Protein AF-A0A3C0U0C8-F1 (afdb_monomer)

Secondary structure (DSSP, 8-state):
-HHHHHHHHHHHHHHHHHHHHHHHHHHHHHHHS---GGGTTHHHHHHHHHHHHHHHHGGGGS--

Solvent-accessible surface area (backbone atoms only — not comparable to full-atom values): 3811 Å² total; per-residue (Å²): 112,74,67,60,55,53,52,51,52,51,53,52,50,52,53,50,50,53,51,51,55,51,51,51,52,51,53,52,53,55,71,75,44,94,62,58,79,91,44,54,68,66,60,45,52,52,52,51,50,52,55,51,50,54,57,55,56,65,56,68,77,76,70,134

Mean predicted aligned error: 5.69 Å

Structure (mmCIF, N/CA/C/O backbone):
data_AF-A0A3C0U0C8-F1
#
_entry.id   AF-A0A3C0U0C8-F1
#
loop_
_atom_site.group_PDB
_atom_site.id
_atom_site.type_symbol
_atom_site.label_atom_id
_atom_site.label_alt_id
_atom_site.label_comp_id
_atom_site.label_asym_id
_atom_site.label_entity_id
_atom_site.label_seq_id
_atom_site.pdbx_PDB_ins_code
_atom_site.Cartn_x
_atom_site.Cartn_y
_atom_site.Cartn_z
_atom_site.occupancy
_atom_site.B_iso_or_equiv
_atom_site.auth_seq_id
_atom_site.auth_comp_id
_atom_site.auth_asym_id
_atom_site.auth_atom_id
_atom_site.pdbx_PDB_model_num
ATOM 1 N N . ASN A 1 1 ? 20.197 5.023 -21.175 1.00 69.75 1 ASN A N 1
ATOM 2 C CA . ASN A 1 1 ? 19.184 4.774 -22.218 1.00 69.75 1 ASN A CA 1
ATOM 3 C C . ASN A 1 1 ? 17.898 5.491 -21.809 1.00 69.75 1 ASN A C 1
ATOM 5 O O . ASN A 1 1 ? 17.373 5.185 -20.750 1.00 69.75 1 ASN A O 1
ATOM 9 N N . TYR A 1 2 ? 17.437 6.491 -22.568 1.00 84.50 2 TYR A N 1
ATOM 10 C CA . TYR A 1 2 ? 16.316 7.362 -22.163 1.00 84.50 2 TYR A CA 1
ATOM 11 C C . TYR A 1 2 ? 14.973 6.604 -22.103 1.00 84.50 2 TYR A C 1
ATOM 13 O O . TYR A 1 2 ? 14.143 6.872 -21.237 1.00 84.50 2 TYR A O 1
ATOM 21 N N . GLY A 1 3 ? 14.789 5.603 -22.975 1.00 92.88 3 GLY A N 1
ATOM 22 C CA . GLY A 1 3 ? 13.586 4.763 -22.999 1.00 92.88 3 GLY A CA 1
ATOM 23 C C . GLY A 1 3 ? 13.426 3.896 -21.746 1.00 92.88 3 GLY A C 1
ATOM 24 O O . GLY A 1 3 ? 12.331 3.818 -21.195 1.00 92.88 3 GLY A O 1
ATOM 25 N N . GLU A 1 4 ? 14.515 3.315 -21.233 1.00 91.00 4 GLU A N 1
ATOM 26 C CA . GLU A 1 4 ? 14.489 2.543 -19.978 1.00 91.00 4 GLU A CA 1
ATOM 27 C C . GLU A 1 4 ? 14.082 3.404 -18.779 1.00 91.00 4 GLU A C 1
ATOM 29 O O . GLU A 1 4 ? 13.305 2.959 -17.938 1.00 91.00 4 GLU A O 1
ATOM 34 N N . SER A 1 5 ? 14.551 4.655 -18.714 1.00 94.38 5 SER A N 1
ATOM 35 C CA . SER A 1 5 ? 14.185 5.574 -17.632 1.00 94.38 5 SER A CA 1
ATOM 36 C C . SER A 1 5 ? 12.690 5.904 -17.632 1.00 94.38 5 SER A C 1
ATOM 38 O O . SER A 1 5 ? 12.085 5.970 -16.563 1.00 94.38 5 SER A O 1
ATOM 40 N N . ILE A 1 6 ? 12.078 6.056 -18.813 1.00 95.19 6 ILE A N 1
ATOM 41 C CA . ILE A 1 6 ? 10.630 6.287 -18.947 1.00 95.19 6 ILE A CA 1
ATOM 42 C C . ILE A 1 6 ? 9.842 5.063 -18.468 1.00 95.19 6 ILE A C 1
ATOM 44 O O . ILE A 1 6 ? 8.892 5.207 -17.698 1.00 95.19 6 ILE A O 1
ATOM 48 N N . VAL A 1 7 ? 10.248 3.859 -18.879 1.00 94.38 7 VAL A N 1
ATOM 49 C CA . VAL A 1 7 ? 9.586 2.608 -18.473 1.00 94.38 7 VAL A CA 1
ATOM 50 C C . VAL A 1 7 ? 9.714 2.384 -16.964 1.00 94.38 7 VAL A C 1
ATOM 52 O O . VAL A 1 7 ? 8.734 2.029 -16.309 1.00 94.38 7 VAL A O 1
ATOM 55 N N . TYR A 1 8 ? 10.884 2.659 -16.385 1.00 93.50 8 TYR A N 1
ATOM 56 C CA . TYR A 1 8 ? 11.103 2.575 -14.942 1.00 93.50 8 TYR A CA 1
ATOM 57 C C . TYR A 1 8 ? 10.242 3.579 -14.156 1.00 93.50 8 TYR A C 1
ATOM 59 O O . TYR A 1 8 ? 9.612 3.224 -13.155 1.00 93.50 8 TYR A O 1
ATOM 67 N N . ALA A 1 9 ? 10.162 4.830 -14.621 1.00 94.62 9 ALA A N 1
ATOM 68 C CA . ALA A 1 9 ? 9.309 5.853 -14.019 1.00 94.62 9 ALA A CA 1
ATOM 69 C C . ALA A 1 9 ? 7.817 5.474 -14.088 1.00 94.62 9 ALA A C 1
ATOM 71 O O . ALA A 1 9 ? 7.103 5.598 -13.096 1.00 94.62 9 ALA A O 1
ATOM 72 N N . LEU A 1 10 ? 7.350 4.944 -15.224 1.00 96.19 10 LEU A N 1
ATOM 73 C CA . LEU A 1 10 ? 5.977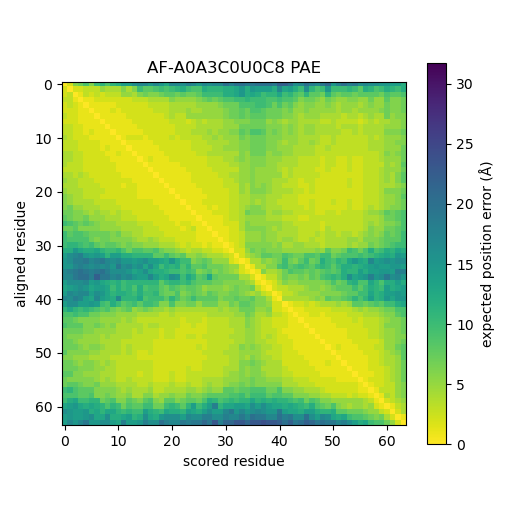 4.453 -15.373 1.00 96.19 10 LEU A CA 1
ATOM 74 C C . LEU A 1 10 ? 5.682 3.271 -14.443 1.00 96.19 10 LEU A C 1
ATOM 76 O O . LEU A 1 10 ? 4.668 3.279 -13.748 1.00 96.19 10 LEU A O 1
ATOM 80 N N . GLY A 1 11 ? 6.573 2.277 -14.388 1.00 92.88 11 GLY A N 1
ATOM 81 C CA . GLY A 1 11 ? 6.407 1.108 -13.521 1.00 92.88 11 GLY A CA 1
ATOM 82 C C . GLY A 1 11 ? 6.361 1.479 -12.036 1.00 92.88 11 GLY A C 1
ATOM 83 O O . GLY A 1 11 ? 5.475 1.030 -11.307 1.00 92.88 11 GLY A O 1
ATOM 84 N N . SER A 1 12 ? 7.269 2.353 -11.592 1.00 92.44 12 SER A N 1
ATOM 85 C CA . SER A 1 12 ? 7.296 2.844 -10.207 1.00 92.44 12 SER A CA 1
ATOM 86 C C . SER A 1 12 ? 6.065 3.685 -9.850 1.00 92.44 12 SER A C 1
ATOM 88 O O . SER A 1 12 ? 5.483 3.483 -8.782 1.00 92.44 12 SER A O 1
ATOM 90 N N . ALA A 1 13 ? 5.607 4.562 -10.749 1.00 95.12 13 ALA A N 1
ATOM 91 C CA . ALA A 1 13 ? 4.395 5.353 -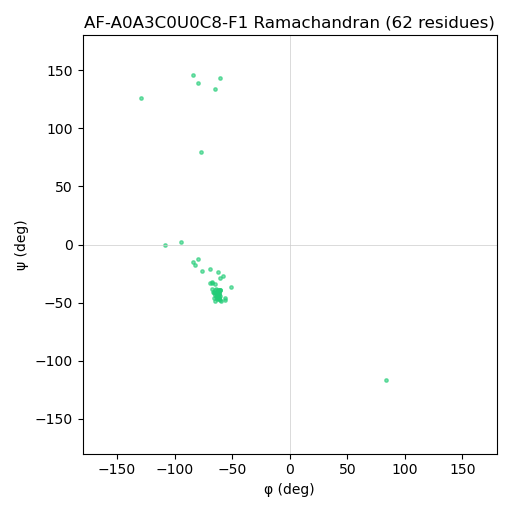10.544 1.00 95.12 13 ALA A CA 1
ATOM 92 C C . ALA A 1 13 ? 3.138 4.473 -10.439 1.00 95.12 13 ALA A C 1
ATOM 94 O O . ALA A 1 13 ? 2.315 4.678 -9.545 1.00 95.12 13 ALA A O 1
ATOM 95 N N . LEU A 1 14 ? 3.009 3.457 -11.300 1.00 95.44 14 LEU A N 1
ATOM 96 C CA . LEU A 1 14 ? 1.905 2.495 -11.248 1.00 95.44 14 LEU A CA 1
ATOM 97 C C . LEU A 1 14 ? 1.912 1.680 -9.949 1.00 95.44 14 LEU A C 1
ATOM 99 O O . LEU A 1 14 ? 0.862 1.515 -9.324 1.00 95.44 14 LEU A O 1
ATOM 103 N N . GLY A 1 15 ? 3.084 1.223 -9.498 1.00 92.69 15 GLY A N 1
ATOM 104 C CA . GLY A 1 15 ? 3.221 0.522 -8.218 1.00 92.69 15 GLY A CA 1
ATOM 105 C C . GLY A 1 15 ? 2.817 1.391 -7.023 1.00 92.69 15 GLY A C 1
ATOM 106 O O . GLY A 1 15 ? 2.095 0.943 -6.129 1.00 92.69 15 GLY A O 1
ATOM 107 N N . PHE A 1 16 ? 3.216 2.665 -7.030 1.00 93.12 16 PHE A N 1
ATOM 108 C CA . PHE A 1 16 ? 2.829 3.615 -5.989 1.00 93.12 16 PHE A CA 1
ATOM 109 C C . PHE A 1 16 ? 1.324 3.924 -6.001 1.00 93.12 16 PHE A C 1
ATOM 111 O O . PHE A 1 16 ? 0.693 3.959 -4.942 1.00 93.12 16 PHE A O 1
ATOM 118 N N . LEU A 1 17 ? 0.724 4.086 -7.184 1.00 96.31 17 LEU A N 1
ATOM 119 C CA . LEU A 1 17 ? -0.719 4.287 -7.336 1.00 96.31 17 LEU A CA 1
ATOM 120 C C . LEU A 1 17 ? -1.492 3.100 -6.752 1.00 96.31 17 LEU A C 1
ATOM 122 O O . LEU A 1 17 ? -2.389 3.294 -5.927 1.00 96.31 17 LEU A O 1
ATOM 126 N N . LEU A 1 18 ? -1.103 1.874 -7.113 1.00 94.50 18 LEU A N 1
ATOM 127 C CA . LEU A 1 18 ? -1.715 0.654 -6.588 1.00 94.50 18 LEU A CA 1
ATOM 128 C C . LEU A 1 18 ? -1.648 0.606 -5.053 1.00 94.50 18 LEU A C 1
ATOM 130 O O . LEU A 1 18 ? -2.658 0.355 -4.395 1.00 94.50 18 LEU A O 1
ATOM 134 N N . SER A 1 19 ? -0.480 0.919 -4.483 1.00 94.19 19 SER A N 1
ATOM 135 C CA . SER A 1 19 ? -0.280 1.016 -3.032 1.00 94.19 19 SER A CA 1
ATOM 136 C C . SER A 1 19 ? -1.243 2.015 -2.375 1.00 94.19 19 SER A C 1
ATOM 138 O O . SER A 1 19 ? -1.919 1.683 -1.397 1.00 94.19 19 SER A O 1
ATOM 140 N N . MET A 1 20 ? -1.378 3.220 -2.940 1.00 94.62 20 MET A N 1
ATOM 141 C CA . MET A 1 20 ? -2.284 4.248 -2.415 1.00 94.62 20 MET A CA 1
ATOM 142 C C . MET A 1 20 ? -3.756 3.830 -2.463 1.00 94.62 20 MET A C 1
ATOM 144 O O . MET A 1 20 ? -4.488 4.071 -1.500 1.00 94.62 20 MET A O 1
ATOM 148 N N . VAL A 1 21 ? -4.200 3.191 -3.549 1.00 95.12 21 VAL A N 1
ATOM 14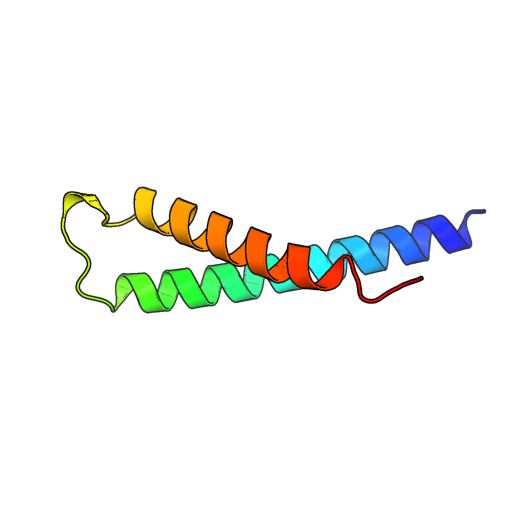9 C CA . VAL A 1 21 ? -5.591 2.726 -3.686 1.00 95.12 21 VAL A CA 1
ATOM 150 C C . VAL A 1 21 ? -5.913 1.667 -2.635 1.00 95.12 21 VAL A C 1
ATOM 152 O O . VAL A 1 21 ? -6.938 1.769 -1.954 1.00 95.12 21 VAL A O 1
ATOM 155 N N . ILE A 1 22 ? -5.015 0.698 -2.433 1.00 94.00 22 ILE A N 1
ATOM 156 C CA . ILE A 1 22 ? -5.172 -0.325 -1.391 1.00 94.00 22 ILE A CA 1
ATOM 157 C C . ILE A 1 22 ? -5.229 0.336 -0.011 1.00 94.00 22 ILE A C 1
ATOM 159 O O . ILE A 1 22 ? -6.147 0.065 0.766 1.00 94.00 22 ILE A O 1
ATOM 163 N N . MET A 1 23 ? -4.303 1.253 0.281 1.00 92.38 23 MET A N 1
ATOM 164 C CA . MET A 1 23 ? -4.255 1.951 1.567 1.00 92.38 23 MET A CA 1
ATOM 165 C C . MET A 1 23 ? -5.527 2.765 1.838 1.00 92.38 23 MET A C 1
ATOM 167 O O . MET A 1 23 ? -6.040 2.772 2.959 1.00 92.38 23 MET A O 1
ATOM 171 N N . SER A 1 24 ? -6.079 3.414 0.811 1.00 93.06 24 SER A N 1
ATOM 172 C CA . SER A 1 24 ? -7.351 4.137 0.893 1.00 93.06 24 SER A CA 1
ATOM 173 C C . SER A 1 24 ? -8.515 3.200 1.241 1.00 93.06 24 SER A C 1
ATOM 175 O O . SER A 1 24 ? -9.291 3.476 2.163 1.00 93.06 24 SER A O 1
ATOM 177 N N . GLY A 1 25 ? -8.592 2.042 0.577 1.00 91.44 25 GLY A N 1
ATOM 178 C CA . GLY A 1 25 ? -9.595 1.014 0.860 1.00 91.44 25 GLY A CA 1
ATOM 179 C C . GLY A 1 25 ? -9.489 0.459 2.283 1.00 91.44 25 GLY A C 1
ATOM 180 O O . GLY A 1 25 ? -10.492 0.383 2.998 1.00 91.44 25 GLY A O 1
ATOM 181 N N . VAL A 1 26 ? -8.271 0.138 2.733 1.00 90.50 26 VAL A N 1
ATOM 182 C CA . VAL A 1 26 ? -8.016 -0.341 4.101 1.00 90.50 26 VAL A CA 1
ATOM 183 C C . VAL A 1 26 ? -8.405 0.717 5.130 1.00 90.50 26 VAL A C 1
ATOM 185 O O . VAL A 1 26 ? -9.097 0.405 6.099 1.00 90.50 26 VAL A O 1
ATOM 188 N N . ARG A 1 27 ? -8.046 1.986 4.899 1.00 87.12 27 ARG A N 1
ATOM 189 C CA . ARG A 1 27 ? -8.423 3.101 5.778 1.00 87.12 27 ARG A C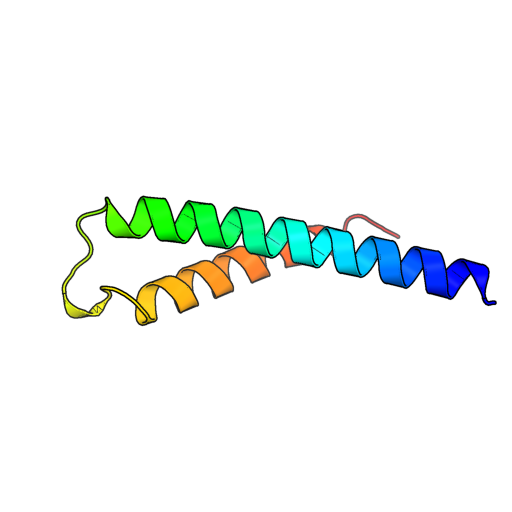A 1
ATOM 190 C C . ARG A 1 27 ? -9.940 3.262 5.883 1.00 87.12 27 ARG A C 1
ATOM 192 O O . ARG A 1 27 ? -10.436 3.548 6.970 1.00 87.12 27 ARG A O 1
ATOM 199 N N . SER A 1 28 ? -10.673 3.079 4.784 1.00 87.81 28 SER A N 1
ATOM 200 C CA . SER A 1 28 ? -12.140 3.129 4.776 1.00 87.81 28 SER A CA 1
ATOM 201 C C . SER A 1 28 ? -12.749 1.999 5.615 1.00 87.81 28 SER A C 1
ATOM 203 O O . SER A 1 28 ? -13.546 2.256 6.518 1.00 87.81 28 SER A O 1
ATOM 205 N N . ARG A 1 29 ? -12.291 0.755 5.414 1.00 86.56 29 ARG A N 1
ATOM 206 C CA . ARG A 1 29 ? -12.746 -0.404 6.204 1.00 86.56 29 ARG A CA 1
ATOM 207 C C . ARG A 1 29 ? -12.431 -0.260 7.689 1.00 86.56 29 ARG A C 1
ATOM 209 O O . ARG A 1 29 ? -13.261 -0.584 8.529 1.00 86.56 29 ARG A O 1
ATOM 216 N N . LEU A 1 30 ? -11.258 0.273 8.013 1.00 85.31 30 LEU A N 1
ATOM 217 C CA . LEU A 1 30 ? -10.828 0.492 9.388 1.00 85.31 30 LEU A CA 1
ATOM 218 C C . LEU A 1 30 ? -11.698 1.522 10.126 1.00 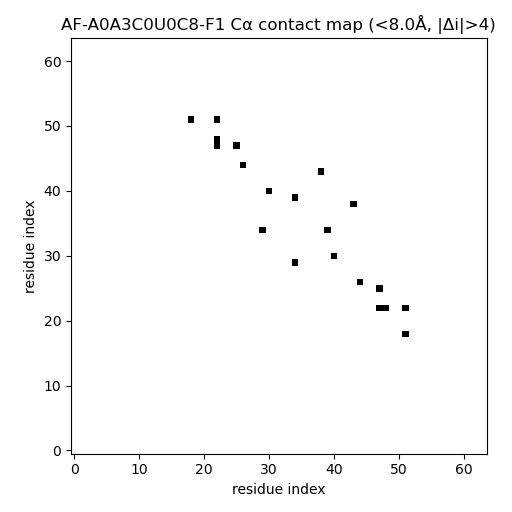85.31 30 LEU A C 1
ATOM 220 O O . LEU A 1 30 ? -11.926 1.373 11.322 1.00 85.31 30 LEU A O 1
ATOM 224 N N . LYS A 1 31 ? -12.209 2.545 9.426 1.00 81.88 31 LYS A N 1
ATOM 225 C CA . LYS A 1 31 ? -13.158 3.513 10.003 1.00 81.88 31 LYS A CA 1
ATOM 226 C C . LYS A 1 31 ? -14.514 2.887 10.334 1.00 81.88 31 LYS A C 1
ATOM 228 O O . LYS A 1 31 ? -15.145 3.318 11.292 1.00 81.88 31 LYS A O 1
ATOM 233 N N . ALA A 1 32 ? -14.952 1.905 9.547 1.00 81.56 32 ALA A N 1
ATOM 234 C CA . ALA A 1 32 ? -16.195 1.172 9.782 1.00 81.56 32 ALA A CA 1
ATOM 235 C C . ALA A 1 32 ? -16.044 0.040 10.820 1.00 81.56 32 ALA A C 1
ATOM 237 O O . ALA A 1 32 ? -17.040 -0.446 11.349 1.00 81.56 32 ALA A O 1
ATOM 238 N N . ALA A 1 33 ? -14.815 -0.391 11.114 1.00 79.69 33 ALA A N 1
ATOM 239 C CA . ALA A 1 33 ? -14.537 -1.466 12.058 1.00 79.69 33 ALA A CA 1
ATOM 240 C C . ALA A 1 33 ? -14.498 -0.975 13.518 1.00 79.69 33 ALA A C 1
ATOM 242 O O . ALA A 1 33 ? -14.006 0.112 13.830 1.00 79.69 33 ALA A O 1
ATOM 243 N N . ASN A 1 34 ? -14.947 -1.825 14.447 1.00 74.19 34 ASN A N 1
ATOM 244 C CA . ASN A 1 34 ? -14.835 -1.583 15.887 1.00 74.19 34 ASN A CA 1
ATOM 245 C C . ASN A 1 34 ? -13.410 -1.863 16.382 1.00 74.19 34 ASN A C 1
ATOM 247 O O . ASN A 1 34 ? -13.112 -2.913 16.943 1.00 74.19 34 ASN A O 1
ATOM 251 N N . VAL A 1 35 ? -12.515 -0.904 16.160 1.00 75.06 35 VAL A N 1
ATOM 252 C CA . VAL A 1 35 ? -11.133 -0.946 16.651 1.00 75.06 35 VAL A CA 1
ATOM 253 C C . VAL A 1 35 ? -11.030 -0.543 18.131 1.00 75.06 35 VAL A C 1
ATOM 255 O O . VAL A 1 35 ? -11.667 0.439 18.530 1.00 75.06 35 VAL A O 1
ATOM 258 N N . PRO A 1 36 ? -10.208 -1.223 18.957 1.00 74.69 36 PRO A N 1
ATOM 259 C CA . PRO A 1 36 ? -9.962 -0.820 20.342 1.00 74.69 36 PRO A CA 1
ATOM 260 C C . PRO A 1 36 ? -9.352 0.589 20.409 1.00 74.69 36 PRO A C 1
ATOM 262 O O . PRO A 1 36 ? -8.555 0.969 19.551 1.00 74.69 36 PRO A O 1
ATOM 265 N N . LYS A 1 37 ? -9.731 1.380 21.426 1.00 71.94 37 LYS A N 1
ATOM 266 C CA . LYS A 1 37 ? -9.412 2.823 21.530 1.00 71.94 37 LYS A CA 1
ATOM 267 C C . LYS A 1 37 ? -7.921 3.144 21.341 1.00 71.94 37 LYS A C 1
ATOM 269 O O . LYS A 1 37 ? -7.619 4.139 20.694 1.00 71.94 37 LYS A O 1
ATOM 274 N N . SER A 1 38 ? -7.017 2.287 21.818 1.00 78.44 38 SER A N 1
ATOM 275 C CA . SER A 1 38 ? -5.560 2.467 21.702 1.00 78.44 38 SER A CA 1
ATOM 276 C C . SER A 1 38 ? -5.012 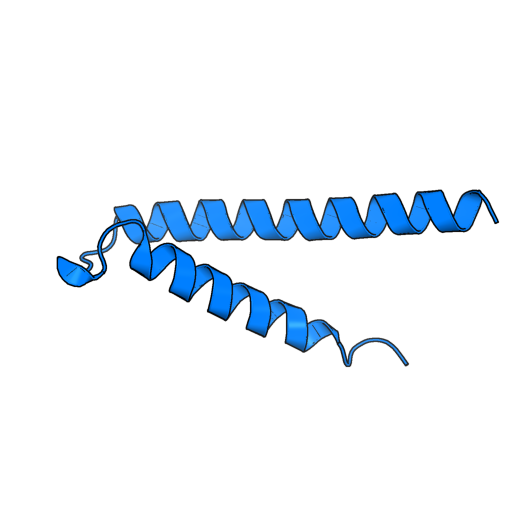2.321 20.276 1.00 78.44 38 SER A C 1
ATOM 278 O O . SER A 1 38 ? -3.936 2.828 19.984 1.00 78.44 38 SER A O 1
ATOM 280 N N . PHE A 1 39 ? -5.741 1.648 19.380 1.00 76.75 39 PHE A N 1
ATOM 281 C CA . PHE A 1 39 ? -5.340 1.419 17.985 1.00 76.75 39 PHE A CA 1
ATOM 282 C C . PHE A 1 39 ? -6.159 2.238 16.978 1.00 76.75 39 PHE A C 1
ATOM 284 O O . PHE A 1 39 ? -5.918 2.157 15.772 1.00 76.75 39 PHE A O 1
ATOM 291 N N . LYS A 1 40 ? -7.122 3.046 17.441 1.00 76.12 40 LYS A N 1
ATOM 292 C CA . LYS A 1 40 ? -7.944 3.876 16.554 1.00 76.12 40 LYS A CA 1
ATOM 293 C C . LYS A 1 40 ? -7.094 4.933 15.848 1.00 76.12 40 LYS A C 1
ATOM 295 O O . LYS A 1 40 ? -6.325 5.659 16.468 1.00 76.12 40 LYS A O 1
ATOM 300 N N . GLY A 1 41 ? -7.298 5.058 14.539 1.00 78.12 41 GLY A N 1
ATOM 301 C CA . GLY A 1 41 ? -6.668 6.091 13.722 1.00 78.12 41 GLY A CA 1
ATOM 302 C C . GLY A 1 41 ? -5.264 5.706 13.263 1.00 78.12 41 GLY A C 1
ATOM 30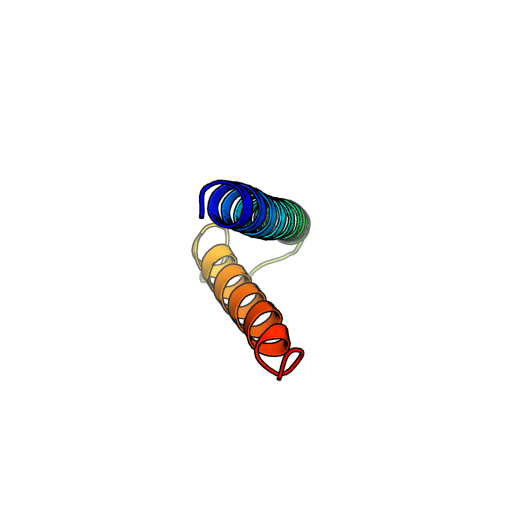3 O O . GLY A 1 41 ? -5.102 4.774 12.478 1.00 78.12 41 GLY A O 1
ATOM 304 N N . THR A 1 42 ? -4.263 6.465 13.701 1.00 81.56 42 THR A N 1
ATOM 305 C CA . THR A 1 42 ? -2.888 6.434 13.179 1.00 81.56 42 THR A CA 1
ATOM 306 C C . THR A 1 42 ? -2.139 5.112 13.415 1.00 81.56 42 THR A C 1
ATOM 308 O O . THR A 1 42 ? -1.515 4.629 12.470 1.00 81.56 42 THR A O 1
ATOM 311 N N . PRO A 1 43 ? -2.205 4.467 14.601 1.00 85.88 43 PRO A N 1
ATOM 312 C CA . PRO A 1 43 ? -1.419 3.259 14.872 1.00 85.88 43 PRO A CA 1
ATOM 313 C C . PRO A 1 43 ? -1.764 2.095 13.939 1.00 85.88 43 PRO A C 1
ATOM 315 O O . PRO A 1 43 ? -0.881 1.429 13.406 1.00 85.88 43 PRO A O 1
ATOM 318 N N . MET A 1 44 ? -3.051 1.871 13.678 1.00 85.06 44 MET A N 1
ATOM 319 C CA . MET A 1 44 ? -3.478 0.758 12.833 1.00 85.06 44 MET A CA 1
ATOM 320 C C . MET A 1 44 ? -3.250 1.007 11.338 1.00 85.06 44 MET A C 1
ATOM 322 O O . MET A 1 44 ? -3.073 0.056 10.579 1.00 85.06 44 MET A O 1
ATOM 326 N N . LEU A 1 45 ? -3.160 2.274 10.923 1.00 88.25 45 LEU A N 1
ATOM 327 C CA . LEU A 1 45 ? -2.669 2.648 9.595 1.00 88.25 45 LEU A CA 1
ATOM 328 C C . LEU A 1 45 ? -1.207 2.224 9.392 1.00 88.25 45 LEU A C 1
ATOM 330 O O . LEU A 1 45 ? -0.880 1.702 8.330 1.00 88.25 45 LEU A O 1
ATOM 334 N N . TYR A 1 46 ? -0.345 2.367 10.405 1.00 90.50 46 TYR A N 1
ATOM 335 C CA . TYR A 1 46 ? 1.039 1.883 10.322 1.00 90.50 46 TYR A CA 1
ATOM 336 C C . TYR A 1 46 ? 1.123 0.356 10.266 1.00 90.50 46 TYR A C 1
ATOM 338 O O . TYR A 1 46 ? 1.919 -0.181 9.499 1.00 90.50 46 TYR A O 1
ATOM 346 N N . VAL A 1 47 ? 0.265 -0.353 11.009 1.00 91.50 47 VAL A N 1
ATOM 347 C CA . VAL A 1 47 ? 0.168 -1.821 10.914 1.00 91.50 47 VAL A CA 1
ATOM 348 C C . VAL A 1 47 ? -0.258 -2.241 9.505 1.00 91.50 47 VAL A C 1
ATOM 350 O O . VAL A 1 47 ? 0.376 -3.103 8.902 1.00 91.50 47 VAL A O 1
ATOM 353 N N . ALA A 1 48 ? -1.283 -1.596 8.942 1.00 91.06 48 ALA A N 1
ATOM 354 C CA . ALA A 1 48 ? -1.719 -1.839 7.570 1.00 91.06 48 ALA A CA 1
ATOM 355 C C . ALA A 1 48 ? -0.622 -1.534 6.536 1.00 91.06 48 ALA A C 1
ATOM 357 O O . ALA A 1 48 ? -0.453 -2.296 5.587 1.00 91.06 48 ALA A O 1
ATOM 358 N N . ALA A 1 49 ? 0.154 -0.464 6.729 1.00 92.44 49 ALA A N 1
ATOM 359 C CA . ALA A 1 49 ? 1.314 -0.151 5.895 1.00 92.44 49 ALA A CA 1
ATOM 360 C C . ALA A 1 49 ? 2.400 -1.233 5.978 1.00 92.44 49 ALA A C 1
ATOM 362 O O . ALA A 1 49 ? 2.951 -1.622 4.950 1.00 92.44 49 ALA A O 1
ATOM 363 N N . GLY A 1 50 ? 2.657 -1.774 7.172 1.00 92.88 50 GLY A N 1
ATOM 364 C CA . GLY A 1 50 ? 3.550 -2.917 7.361 1.00 92.88 50 GLY A CA 1
ATOM 365 C C . GLY A 1 50 ? 3.066 -4.165 6.620 1.00 92.88 50 GLY A C 1
ATOM 366 O O . GLY A 1 50 ? 3.836 -4.783 5.890 1.00 92.88 50 GLY A O 1
ATOM 367 N N . LEU A 1 51 ? 1.776 -4.496 6.728 1.00 93.19 51 LEU A N 1
ATOM 368 C CA . LEU A 1 51 ? 1.173 -5.618 5.998 1.00 93.19 51 LEU A CA 1
ATOM 369 C C . LEU A 1 51 ? 1.232 -5.422 4.476 1.00 93.19 51 LEU A C 1
ATOM 371 O O . LEU A 1 51 ? 1.518 -6.366 3.744 1.00 93.19 51 LEU A O 1
ATOM 375 N N . LEU A 1 52 ? 1.011 -4.197 3.995 1.00 93.50 52 LEU A N 1
ATOM 376 C CA . LEU A 1 52 ? 1.133 -3.865 2.577 1.00 93.50 52 LEU A CA 1
ATOM 377 C C . LEU A 1 52 ? 2.581 -4.007 2.080 1.00 93.50 52 LEU A C 1
ATOM 379 O O . LEU A 1 52 ? 2.806 -4.524 0.989 1.00 93.50 52 LEU A O 1
ATOM 383 N N . SER A 1 53 ? 3.566 -3.618 2.895 1.00 92.75 53 SER A N 1
ATOM 384 C CA . SER A 1 53 ? 4.988 -3.845 2.606 1.00 92.75 53 SER A CA 1
ATOM 385 C C . SER A 1 53 ? 5.309 -5.340 2.479 1.00 92.75 53 SER A C 1
ATOM 387 O O . SER A 1 53 ? 5.956 -5.753 1.518 1.00 92.75 53 SER A O 1
ATOM 389 N N . LEU A 1 54 ? 4.783 -6.175 3.384 1.00 93.12 54 LEU A N 1
ATOM 390 C CA . LEU A 1 54 ? 4.927 -7.635 3.303 1.00 93.12 54 LEU A CA 1
ATOM 391 C C . LEU A 1 54 ? 4.294 -8.211 2.029 1.00 93.12 54 LEU A C 1
ATOM 393 O O . LEU A 1 54 ? 4.885 -9.083 1.395 1.00 93.12 54 LEU A O 1
ATOM 397 N N . ALA A 1 55 ? 3.133 -7.697 1.617 1.00 90.75 55 ALA A N 1
ATOM 398 C CA . ALA A 1 55 ? 2.506 -8.092 0.360 1.00 90.75 55 ALA A CA 1
ATOM 399 C C . ALA A 1 55 ? 3.396 -7.749 -0.849 1.00 90.75 55 ALA A C 1
ATOM 401 O O . ALA A 1 55 ? 3.570 -8.584 -1.735 1.00 90.75 55 ALA A O 1
ATOM 402 N N . PHE A 1 56 ? 4.022 -6.565 -0.860 1.00 88.25 56 PHE A N 1
ATOM 403 C CA . PHE A 1 56 ? 4.949 -6.184 -1.928 1.00 88.25 56 PHE A CA 1
ATOM 404 C C . PHE A 1 56 ? 6.253 -6.991 -1.923 1.00 88.25 56 PHE A C 1
ATOM 406 O O . PHE A 1 56 ? 6.776 -7.302 -2.993 1.00 88.25 56 PHE A O 1
ATOM 413 N N . LEU A 1 57 ? 6.757 -7.394 -0.753 1.00 89.50 57 LEU A N 1
ATOM 414 C CA . LEU A 1 57 ? 7.908 -8.298 -0.654 1.00 89.50 57 LEU A CA 1
ATOM 415 C C . LEU A 1 57 ? 7.645 -9.658 -1.316 1.00 89.50 57 LEU A C 1
ATOM 417 O O . LEU A 1 57 ? 8.580 -10.252 -1.851 1.00 89.50 57 LEU A O 1
ATOM 421 N N . GLY A 1 58 ? 6.389 -10.114 -1.360 1.00 86.38 58 GLY A N 1
ATOM 422 C CA . GLY A 1 58 ? 5.990 -11.315 -2.098 1.00 86.38 58 GLY A CA 1
ATOM 423 C C . GLY A 1 58 ? 6.313 -11.253 -3.597 1.00 86.38 58 GLY A C 1
ATOM 424 O O . GLY A 1 58 ? 6.594 -12.282 -4.207 1.00 86.38 58 GLY A O 1
ATOM 425 N N . PHE A 1 59 ? 6.371 -10.055 -4.189 1.00 84.62 59 PHE A N 1
ATOM 426 C CA . PHE A 1 59 ? 6.733 -9.883 -5.599 1.00 84.62 59 PHE A CA 1
ATOM 427 C C . PHE A 1 59 ? 8.243 -9.943 -5.866 1.00 84.62 59 PHE A C 1
ATOM 429 O O . PHE A 1 59 ? 8.652 -10.084 -7.015 1.00 84.62 59 PHE A O 1
ATOM 436 N N . LYS A 1 60 ? 9.094 -9.892 -4.832 1.00 80.19 60 LYS A N 1
ATOM 437 C CA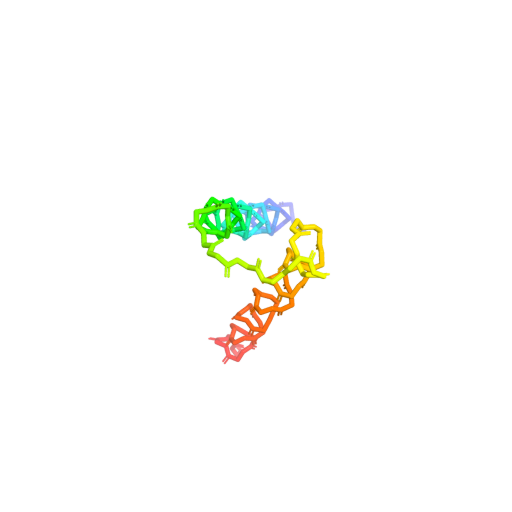 . LYS A 1 60 ? 10.560 -9.897 -4.988 1.00 80.19 60 LYS A CA 1
ATOM 438 C C . LYS A 1 60 ? 11.095 -11.185 -5.639 1.00 80.19 60 LYS A C 1
ATOM 440 O O . LYS A 1 60 ? 12.178 -11.163 -6.209 1.00 80.19 60 LYS A O 1
ATOM 445 N N . GLY A 1 61 ? 10.358 -12.296 -5.558 1.00 77.50 61 GLY A N 1
ATOM 446 C CA . GLY A 1 61 ? 10.746 -13.588 -6.141 1.00 77.50 61 GLY A CA 1
ATOM 447 C C . GLY A 1 61 ? 10.185 -13.879 -7.538 1.00 77.50 61 GLY A C 1
ATOM 448 O O . GLY A 1 61 ? 10.406 -14.972 -8.047 1.00 77.50 61 GLY A O 1
ATOM 449 N N . LEU A 1 62 ? 9.432 -12.953 -8.144 1.00 77.69 62 LEU A N 1
ATOM 450 C CA . LEU A 1 62 ? 8.693 -13.204 -9.391 1.00 77.69 62 LEU A CA 1
ATOM 451 C C . LEU A 1 62 ? 9.520 -13.037 -10.673 1.00 77.69 62 LEU A C 1
ATOM 453 O O . LEU A 1 62 ? 9.081 -13.480 -11.730 1.00 77.69 62 LEU A O 1
ATOM 457 N N . ILE A 1 63 ? 10.691 -12.405 -10.598 1.00 70.19 63 ILE A N 1
ATOM 458 C CA . ILE A 1 63 ? 11.531 -12.099 -11.762 1.00 70.19 63 ILE A CA 1
ATOM 459 C C . ILE A 1 63 ? 12.946 -12.602 -11.460 1.00 70.19 63 ILE A C 1
ATOM 461 O O . ILE A 1 63 ? 13.499 -12.271 -10.410 1.00 70.19 63 ILE A O 1
ATOM 465 N N . LYS A 1 64 ? 13.490 -13.434 -12.354 1.00 54.91 64 LYS A N 1
ATOM 466 C CA . LYS A 1 64 ? 14.858 -13.964 -12.306 1.00 54.91 64 LYS A CA 1
ATOM 467 C C . LYS A 1 64 ? 15.722 -13.264 -13.343 1.00 54.91 64 LYS A C 1
ATOM 469 O O . LYS A 1 64 ? 15.196 -13.040 -14.455 1.00 54.91 64 LYS A O 1
#

Radius of gyration: 15.73 Å; Cα contacts (8 Å, |Δi|>4): 10; chains: 1; bounding 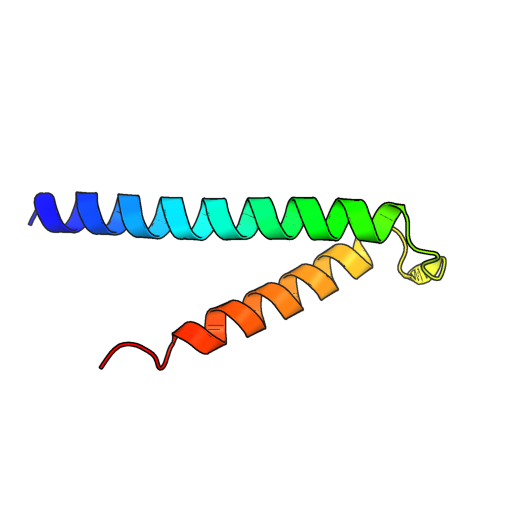box: 35×21×45 Å

Sequence (64 aa):
NYGESIVYALGSALGFLLSMVIMSGVRSRLKAANVPKSFKGTPMLYVAAGLLSLAFLGFKGLIK

Foldseek 3Di:
DVVVVVVVVVVVVVVVVVLVVVLVVVLVVLVVDPDDPVCPDDNVSVVVVVVSVVVVVVCVPVDD

pLDDT: mean 87.05, std 8.37, range [54.91, 96.31]